Protein AF-0000000084759170 (afdb_homodimer)

pLDDT: mean 94.59, std 7.26, range [61.12, 98.56]

Radius of gyration: 16.95 Å; Cα contacts (8 Å, |Δi|>4): 351; chains: 2; bounding box: 27×51×35 Å

Secondary structure (DSSP, 8-state):
-EEEEEEETTEEEEEEEEE-SSTTT-EEEEETTT-HHHHHHHHHS-TT--EEEEETTEEEEEEEEEEETTTTEEEEEE-/-EEEEEEETTEEEEEEEEE-SSTTT-EEEEETTT-HHHHHHHHHS-TT--EEEEETTEEEEEEEEEEETTTTEEEEEE-

Foldseek 3Di:
DDFWWKDFPPDTAGRKDWDDDDPQPIKIKGACVVPVVVVVVLVPDDQPDWTWMAINRRIWTWGFDDQDPVRNITIITTD/DDFWWKDFPPDTAGRKDWDDDDPQPIKIKGACVVPVPVVVVLVPDDQPDWTWMAINRRIWTWGFDDQDPVRNITIITTD

InterPro domains:
  IPR009950 Protein of unknown function DUF1480 [PF07351] (1-78)

Structure (mmCIF, N/CA/C/O backbone):
data_AF-0000000084759170-model_v1
#
loop_
_entity.id
_entity.type
_entity.pdbx_description
1 polymer 'DUF1480 family protein'
#
loop_
_atom_site.group_PDB
_atom_site.id
_atom_site.type_symbol
_atom_site.label_atom_id
_atom_site.label_alt_id
_atom_site.label_comp_id
_atom_site.label_asym_id
_atom_site.label_entity_id
_atom_site.label_seq_id
_atom_site.pdbx_PDB_ins_code
_atom_site.Cartn_x
_atom_site.Cartn_y
_atom_site.Cartn_z
_atom_site.occupancy
_atom_site.B_iso_or_equiv
_atom_site.auth_seq_id
_atom_site.auth_comp_id
_atom_site.auth_asym_id
_atom_site.auth_atom_id
_atom_site.pdbx_PDB_model_num
ATOM 1 N N . MET A 1 1 ? -10.672 -12.719 -17.359 1 61.34 1 MET A N 1
ATOM 2 C CA . MET A 1 1 ? -9.664 -12.633 -16.312 1 61.34 1 MET A CA 1
ATOM 3 C C . MET A 1 1 ? -8.617 -11.586 -16.641 1 61.34 1 MET A C 1
ATOM 5 O O . MET A 1 1 ? -8.039 -11.594 -17.734 1 61.34 1 MET A O 1
ATOM 9 N N . SER A 1 2 ? -8.609 -10.406 -15.797 1 77.38 2 SER A N 1
ATOM 10 C CA . SER A 1 2 ? -7.801 -9.289 -16.266 1 77.38 2 SER A CA 1
ATOM 11 C C . SER A 1 2 ? -6.352 -9.43 -15.805 1 77.38 2 SER A C 1
ATOM 13 O O . SER A 1 2 ? -6.074 -9.453 -14.602 1 77.38 2 SER A O 1
ATOM 15 N N . LYS A 1 3 ? -5.582 -9.797 -16.812 1 91.38 3 LYS A N 1
ATOM 16 C CA . LYS A 1 3 ? -4.145 -9.859 -16.547 1 91.38 3 LYS A CA 1
ATOM 17 C C . LYS A 1 3 ? -3.592 -8.492 -16.172 1 91.38 3 LYS A C 1
ATOM 19 O O . LYS A 1 3 ? -4.07 -7.469 -16.656 1 91.38 3 LYS A O 1
ATOM 24 N N . THR A 1 4 ? -2.713 -8.5 -15.156 1 93.69 4 THR A N 1
ATOM 25 C CA . THR A 1 4 ? -2.098 -7.258 -14.688 1 93.69 4 THR A CA 1
ATOM 26 C C . THR A 1 4 ? -0.591 -7.438 -14.516 1 93.69 4 THR A C 1
ATOM 28 O O . THR A 1 4 ? -0.115 -8.547 -14.273 1 93.69 4 THR A O 1
ATOM 31 N N . ASN A 1 5 ? 0.047 -6.297 -14.773 1 95.19 5 ASN A N 1
ATOM 32 C CA . ASN A 1 5 ? 1.475 -6.293 -14.477 1 95.19 5 ASN A CA 1
AT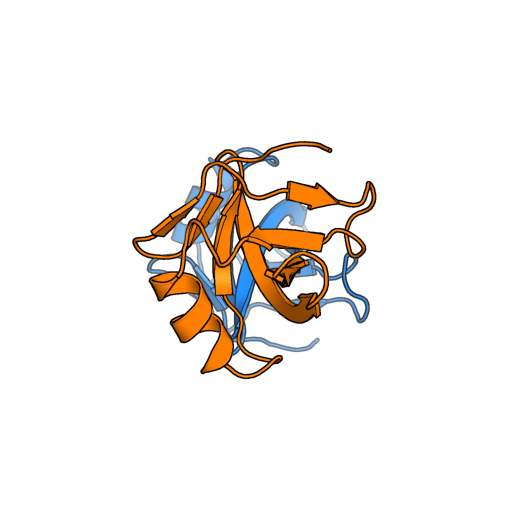OM 33 C C . ASN A 1 5 ? 1.741 -5.98 -13.008 1 95.19 5 ASN A C 1
ATOM 35 O O . ASN A 1 5 ? 1.183 -5.031 -12.453 1 95.19 5 ASN A O 1
ATOM 39 N N . VAL A 1 6 ? 2.6 -6.902 -12.414 1 98.31 6 VAL A N 1
ATOM 40 C CA . VAL A 1 6 ? 2.846 -6.777 -10.977 1 98.31 6 VAL A CA 1
ATOM 41 C C . VAL A 1 6 ? 4.348 -6.836 -10.703 1 98.31 6 VAL A C 1
ATOM 43 O O . VAL A 1 6 ? 5.055 -7.668 -11.273 1 98.31 6 VAL A O 1
ATOM 46 N N . ARG A 1 7 ? 4.785 -5.934 -9.906 1 98.56 7 ARG A N 1
ATOM 47 C CA . ARG A 1 7 ? 6.141 -6.027 -9.375 1 98.56 7 ARG A CA 1
ATOM 48 C C . ARG 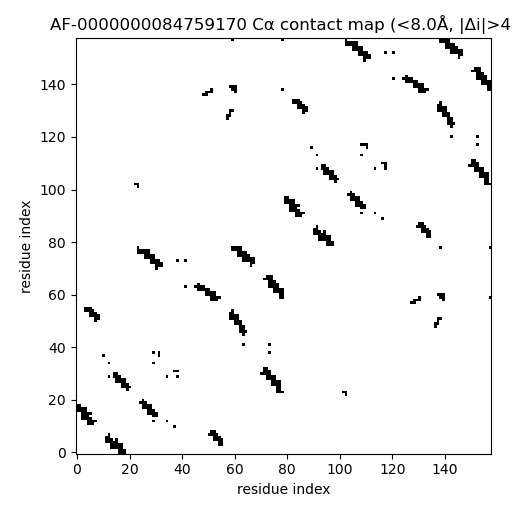A 1 7 ? 6.125 -6.203 -7.859 1 98.56 7 ARG A C 1
ATOM 50 O O . ARG A 1 7 ? 5.469 -5.438 -7.148 1 98.56 7 ARG A O 1
ATOM 57 N N . ILE A 1 8 ? 6.797 -7.195 -7.328 1 98.56 8 ILE A N 1
ATOM 58 C CA . ILE A 1 8 ? 7.023 -7.422 -5.902 1 98.56 8 ILE A CA 1
ATOM 59 C C . ILE A 1 8 ? 8.516 -7.582 -5.641 1 98.56 8 ILE A C 1
ATOM 61 O O . ILE A 1 8 ? 9.117 -8.586 -6.023 1 98.56 8 ILE A O 1
ATOM 65 N N . GLY A 1 9 ? 9.023 -6.531 -4.859 1 97.19 9 GLY A N 1
ATOM 66 C CA . GLY A 1 9 ? 10.477 -6.551 -4.746 1 97.19 9 GLY A CA 1
ATOM 67 C C . GLY A 1 9 ? 11.18 -6.625 -6.086 1 97.19 9 GLY A C 1
ATOM 68 O O . GLY A 1 9 ? 10.938 -5.797 -6.965 1 97.19 9 GLY A O 1
ATOM 69 N N . ALA A 1 10 ? 11.984 -7.664 -6.277 1 97.44 10 ALA A N 1
ATOM 70 C CA . ALA A 1 10 ? 12.742 -7.836 -7.516 1 97.44 10 ALA A CA 1
ATOM 71 C C . ALA A 1 10 ? 11.961 -8.664 -8.531 1 97.44 10 ALA A C 1
ATOM 73 O O . ALA A 1 10 ? 12.398 -8.844 -9.664 1 97.44 10 ALA A O 1
ATOM 74 N N . PHE A 1 11 ? 10.781 -9.102 -8.133 1 98.06 11 PHE A N 1
ATOM 75 C CA . PHE A 1 11 ? 10.031 -10 -9 1 98.06 11 PHE A CA 1
ATOM 76 C C . PHE A 1 11 ? 9.102 -9.219 -9.922 1 98.06 11 PHE A C 1
ATOM 78 O O . PHE A 1 11 ? 8.32 -8.391 -9.461 1 98.06 11 PHE A O 1
ATOM 85 N N . GLU A 1 12 ? 9.219 -9.5 -11.227 1 97.69 12 GLU A N 1
ATOM 86 C CA . GLU A 1 12 ? 8.289 -8.992 -12.234 1 97.69 12 GLU A CA 1
ATOM 87 C C . GLU A 1 12 ? 7.344 -10.094 -12.711 1 97.69 12 GLU A C 1
ATOM 89 O O . GLU A 1 12 ? 7.785 -11.102 -13.266 1 97.69 12 GLU A O 1
ATOM 94 N N . ILE A 1 13 ? 6.066 -9.852 -12.414 1 97.88 13 ILE A N 1
ATOM 95 C CA . ILE A 1 13 ? 5.055 -10.859 -12.727 1 97.88 13 ILE A CA 1
ATOM 96 C C . ILE A 1 13 ? 4.16 -10.352 -13.852 1 97.88 13 ILE A C 1
ATOM 98 O O . ILE A 1 13 ? 3.518 -9.312 -13.727 1 97.88 13 ILE A O 1
ATOM 102 N N . ASP A 1 14 ? 4.055 -11.109 -14.977 1 95.94 14 ASP A N 1
ATOM 103 C CA . ASP A 1 14 ? 3.309 -10.633 -16.141 1 95.94 14 ASP A CA 1
ATOM 104 C C . ASP A 1 14 ? 2.045 -11.461 -16.359 1 95.94 14 ASP A C 1
ATOM 106 O O . ASP A 1 14 ? 1.24 -11.156 -17.234 1 95.94 14 ASP A O 1
ATOM 110 N N . ASP A 1 15 ? 1.827 -12.508 -15.562 1 96.94 15 ASP A N 1
ATOM 111 C CA . ASP A 1 15 ? 0.671 -13.375 -15.766 1 96.94 15 ASP A CA 1
ATOM 112 C C . ASP A 1 15 ? -0.216 -13.414 -14.523 1 96.94 15 ASP A C 1
ATOM 114 O O . ASP A 1 15 ? -1.011 -14.336 -14.352 1 96.94 15 ASP A O 1
ATOM 118 N N . ALA A 1 16 ? -0.037 -12.422 -13.586 1 97.56 16 ALA A N 1
ATOM 119 C CA . ALA A 1 16 ? -0.922 -12.273 -12.43 1 97.56 16 ALA A CA 1
ATOM 120 C C . ALA A 1 16 ? -2.32 -11.844 -12.859 1 97.56 16 ALA A C 1
ATOM 122 O O . ALA A 1 16 ? -2.475 -11.109 -13.836 1 97.56 16 ALA A O 1
ATOM 123 N N . GLU A 1 17 ? -3.299 -12.32 -12.094 1 96.25 17 GLU A N 1
ATOM 124 C CA . GLU A 1 17 ? -4.688 -12.008 -12.414 1 96.25 17 GLU A CA 1
ATOM 125 C C . GLU A 1 17 ? -5.371 -11.281 -11.258 1 96.25 17 GLU A C 1
ATOM 127 O O . GLU A 1 17 ? -5.375 -11.766 -10.125 1 96.25 17 GLU A O 1
ATOM 132 N N . LEU A 1 18 ? -5.902 -10.125 -11.594 1 94.69 18 LEU A N 1
ATOM 133 C CA . LEU A 1 18 ? -6.652 -9.344 -10.625 1 94.69 18 LEU A CA 1
ATOM 134 C C . LEU A 1 18 ? -8.141 -9.672 -10.695 1 94.69 18 LEU A C 1
ATOM 136 O O . LEU A 1 18 ? -8.719 -9.703 -11.781 1 94.69 18 LEU A O 1
ATOM 140 N N . HIS A 1 19 ? -8.664 -9.93 -9.492 1 93.56 19 HIS A N 1
ATOM 141 C CA . HIS A 1 19 ? -10.078 -10.266 -9.422 1 93.56 19 HIS A 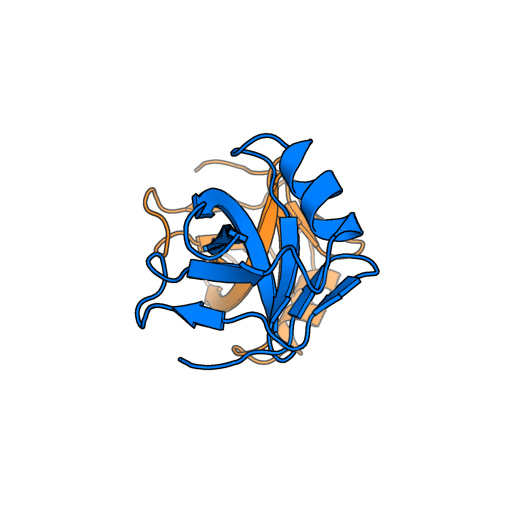CA 1
ATOM 142 C C . HIS A 1 19 ? -10.828 -9.305 -8.5 1 93.56 19 HIS A C 1
ATOM 144 O O . HIS A 1 19 ? -10.273 -8.836 -7.504 1 93.56 19 HIS A O 1
ATOM 150 N N . GLY A 1 20 ? -12.055 -9.117 -8.82 1 87.81 20 GLY A N 1
ATOM 151 C CA . GLY A 1 20 ? -12.898 -8.258 -8 1 87.81 20 GLY A CA 1
ATOM 152 C C . GLY A 1 20 ? -12.93 -6.82 -8.477 1 87.81 20 GLY A C 1
ATOM 153 O O . GLY A 1 20 ? -12 -6.359 -9.141 1 87.81 20 GLY A O 1
ATOM 154 N N . GLU A 1 21 ? -14.109 -6.141 -8.227 1 77 21 GLU A N 1
ATOM 155 C CA . GLU A 1 21 ? -14.328 -4.789 -8.727 1 77 21 GLU A CA 1
ATOM 156 C C . GLU A 1 21 ? -14.266 -3.764 -7.605 1 77 21 GLU A C 1
ATOM 158 O O . GLU A 1 21 ? -13.945 -2.594 -7.84 1 77 21 GLU A O 1
ATOM 163 N N . SER A 1 22 ? -14.578 -4.266 -6.441 1 75.75 22 SER A N 1
ATOM 164 C CA . SER A 1 22 ? -14.688 -3.293 -5.359 1 75.75 22 SER A CA 1
ATOM 165 C C . SER A 1 22 ? -13.43 -3.289 -4.492 1 75.75 22 SER A C 1
ATOM 167 O O . SER A 1 22 ? -12.797 -4.328 -4.309 1 75.75 22 SER A O 1
ATOM 169 N N . GLN A 1 23 ? -13.133 -2.041 -4.035 1 66.62 23 GLN A N 1
ATOM 170 C CA . GLN A 1 23 ? -12.016 -1.896 -3.102 1 66.62 23 GLN A CA 1
ATOM 171 C C . GLN A 1 23 ? -12.242 -2.73 -1.844 1 66.62 23 GLN A C 1
ATOM 173 O O . GLN A 1 23 ? -13.336 -2.727 -1.275 1 66.62 23 GLN A O 1
ATOM 178 N N . GLY A 1 24 ? -11.281 -3.414 -1.403 1 74.06 24 GLY A N 1
ATOM 179 C CA . GLY A 1 24 ? -11.383 -4.254 -0.221 1 74.06 24 GLY A CA 1
ATOM 180 C C . GLY A 1 24 ? -11.672 -5.711 -0.547 1 74.06 24 GLY A C 1
ATOM 181 O O . GLY A 1 24 ? -11.453 -6.594 0.285 1 74.06 24 GLY A O 1
ATOM 182 N N . GLU A 1 25 ? -12.297 -5.789 -1.742 1 80.62 25 GLU A N 1
ATOM 183 C CA . GLU A 1 25 ? -12.68 -7.156 -2.09 1 80.62 25 GLU A CA 1
ATOM 184 C C . GLU A 1 25 ? -11.773 -7.719 -3.184 1 80.62 25 GLU A C 1
ATOM 186 O O . GLU A 1 25 ? -11.859 -8.898 -3.52 1 80.62 25 GLU A O 1
ATOM 191 N N . ARG A 1 26 ? -10.883 -6.922 -3.613 1 90.06 26 ARG A N 1
ATOM 192 C CA . ARG A 1 26 ? -10.07 -7.348 -4.75 1 90.06 26 ARG A CA 1
ATOM 193 C C . ARG A 1 26 ? -9 -8.336 -4.316 1 90.06 26 ARG A C 1
ATOM 195 O O . ARG A 1 26 ? -8.438 -8.219 -3.227 1 90.06 26 ARG A O 1
ATOM 202 N N . THR A 1 27 ? -8.711 -9.344 -5.215 1 96.06 27 THR A N 1
ATOM 203 C CA . THR A 1 27 ? -7.656 -10.32 -4.98 1 96.06 27 THR A CA 1
ATOM 204 C C . THR A 1 27 ? -6.742 -10.43 -6.195 1 96.06 27 THR A C 1
ATOM 206 O O . THR A 1 27 ? -7.164 -10.172 -7.324 1 96.06 27 THR A O 1
ATOM 209 N N . LEU A 1 28 ? -5.543 -10.75 -5.902 1 97.12 28 LEU A N 1
ATOM 210 C CA . LEU A 1 28 ? -4.527 -10.992 -6.922 1 97.12 28 LEU A CA 1
ATOM 211 C C . LEU A 1 28 ? -4.094 -12.453 -6.922 1 97.12 28 LEU A C 1
ATOM 213 O O . LEU A 1 28 ? -3.656 -12.977 -5.895 1 97.12 28 LEU A O 1
ATOM 217 N N . SER A 1 29 ? -4.246 -13.07 -8.039 1 98.06 29 SER A N 1
ATOM 218 C CA . SER A 1 29 ? -3.762 -14.445 -8.188 1 98.06 29 SER A CA 1
ATOM 219 C C . SER A 1 29 ? -2.385 -14.469 -8.844 1 98.06 29 SER A C 1
ATOM 221 O O . SER A 1 29 ? -2.191 -13.898 -9.922 1 98.06 29 SER A O 1
ATOM 223 N N . ILE A 1 30 ? -1.398 -15.094 -8.203 1 98.44 30 ILE A N 1
ATOM 224 C CA . ILE A 1 30 ? -0.027 -15.195 -8.695 1 98.44 30 ILE A CA 1
ATOM 225 C C . ILE A 1 30 ? 0.318 -16.656 -8.961 1 98.44 30 ILE A C 1
ATOM 227 O O . ILE A 1 30 ? 0.525 -17.438 -8.023 1 98.44 30 ILE A O 1
ATOM 231 N N . PRO A 1 31 ? 0.383 -17.031 -10.227 1 98.38 31 PRO A N 1
ATOM 232 C CA . PRO A 1 31 ? 0.685 -18.422 -10.539 1 98.38 31 PRO A CA 1
ATOM 233 C C . PRO A 1 31 ? 2.09 -18.844 -10.109 1 98.38 31 PRO A C 1
ATOM 235 O O . PRO A 1 31 ? 3.059 -18.141 -10.391 1 98.38 31 PRO A O 1
ATOM 238 N N . CYS A 1 32 ? 2.209 -20.031 -9.469 1 98.31 32 CYS A N 1
ATOM 239 C CA . CYS A 1 32 ? 3.473 -20.5 -8.914 1 98.31 32 CYS A CA 1
ATOM 240 C C . CYS A 1 32 ? 4.348 -21.125 -10 1 98.31 32 CYS A C 1
ATOM 242 O O . CYS A 1 32 ? 5.574 -21.062 -9.914 1 98.31 32 CYS A O 1
ATOM 244 N N . LYS A 1 33 ? 3.805 -21.656 -10.938 1 97.81 33 LYS A N 1
ATOM 245 C CA . LYS A 1 33 ? 4.551 -22.328 -12 1 97.81 33 LYS A CA 1
ATOM 246 C C . LYS A 1 33 ? 5.5 -21.344 -12.695 1 97.81 33 LYS A C 1
ATOM 248 O O . LYS A 1 33 ? 6.648 -21.688 -12.984 1 97.81 33 LYS A O 1
ATOM 253 N N . SER A 1 34 ? 5.07 -20.125 -13.016 1 97.12 34 SER A N 1
ATOM 254 C CA . SER A 1 34 ? 5.863 -19.125 -13.719 1 97.12 34 SER A CA 1
ATOM 255 C C . SER A 1 34 ? 6.707 -18.312 -12.75 1 97.12 34 SER A C 1
ATOM 257 O O . SER A 1 34 ? 7.676 -17.656 -13.156 1 97.12 34 SER A O 1
ATOM 259 N N . ASP A 1 35 ? 6.398 -18.328 -11.469 1 97.69 35 ASP A N 1
ATOM 260 C CA . ASP A 1 35 ? 7.094 -17.516 -10.477 1 97.69 35 ASP A CA 1
ATOM 261 C C . ASP A 1 35 ? 7.453 -18.359 -9.25 1 97.69 35 ASP A C 1
ATOM 263 O O . ASP A 1 35 ? 7.066 -18.016 -8.125 1 97.69 35 ASP A O 1
ATOM 267 N N . PRO A 1 36 ? 8.188 -19.406 -9.438 1 97.62 36 PRO A N 1
ATOM 268 C CA . PRO A 1 36 ? 8.43 -20.344 -8.344 1 97.62 36 PRO A CA 1
ATOM 269 C C . PRO A 1 36 ? 9.195 -19.719 -7.184 1 97.62 36 PRO A C 1
ATOM 271 O O . PRO A 1 36 ? 8.922 -20.031 -6.023 1 97.62 36 PRO A O 1
ATOM 274 N N . ASP A 1 37 ? 10.18 -18.828 -7.383 1 97.75 37 ASP A N 1
ATOM 275 C CA . ASP A 1 37 ? 10.953 -18.203 -6.324 1 97.75 37 ASP A CA 1
ATOM 276 C C . ASP A 1 37 ? 10.07 -17.281 -5.473 1 97.75 37 ASP A C 1
ATOM 278 O O . ASP A 1 37 ? 10.18 -17.281 -4.246 1 97.75 37 ASP A O 1
ATOM 282 N N . LEU A 1 38 ? 9.289 -16.484 -6.125 1 98.31 38 LEU A N 1
ATOM 283 C CA . LEU A 1 38 ? 8.352 -15.656 -5.383 1 98.31 38 LEU A CA 1
ATOM 284 C C . LEU A 1 38 ? 7.391 -16.516 -4.566 1 98.31 38 LEU A C 1
ATOM 286 O O . LEU A 1 38 ? 7.098 -16.203 -3.41 1 98.31 38 LEU A O 1
ATOM 290 N N . CYS A 1 39 ? 6.875 -17.531 -5.18 1 98.19 39 CYS A N 1
ATOM 291 C CA . CYS A 1 39 ? 5.957 -18.438 -4.5 1 98.19 39 CYS A CA 1
ATOM 292 C C . CYS A 1 39 ? 6.574 -18.969 -3.211 1 98.19 39 CYS A C 1
ATOM 294 O O . CYS A 1 39 ? 5.918 -19 -2.17 1 98.19 39 CYS A O 1
ATOM 296 N N . MET A 1 40 ? 7.809 -19.344 -3.266 1 97.88 40 MET A N 1
ATOM 297 C CA . MET A 1 40 ? 8.508 -19.828 -2.078 1 97.88 40 MET A CA 1
ATOM 298 C C . MET A 1 40 ? 8.57 -18.75 -1.008 1 97.88 40 MET A C 1
ATOM 300 O O . MET A 1 40 ? 8.367 -19.031 0.176 1 97.88 40 MET A O 1
ATOM 304 N N . GLN A 1 41 ? 8.898 -17.562 -1.413 1 97.62 41 GLN A N 1
ATOM 305 C CA . GLN A 1 41 ? 8.977 -16.453 -0.472 1 97.62 41 GLN A CA 1
ATOM 306 C C . GLN A 1 41 ? 7.621 -16.188 0.179 1 97.62 41 GLN A C 1
ATOM 308 O O . GLN A 1 41 ? 7.531 -16.031 1.397 1 97.62 41 GLN A O 1
ATOM 313 N N . LEU A 1 42 ? 6.59 -16.172 -0.615 1 97.88 42 LEU A N 1
ATOM 314 C CA . LEU A 1 42 ? 5.242 -15.961 -0.1 1 97.88 42 LEU A CA 1
ATOM 315 C C . LEU A 1 42 ? 4.859 -17.047 0.894 1 97.88 42 LEU A C 1
ATOM 317 O O . LEU A 1 42 ? 4.18 -16.781 1.887 1 97.88 42 LEU A O 1
ATOM 321 N N . ASP A 1 43 ? 5.254 -18.234 0.653 1 97.19 43 ASP A N 1
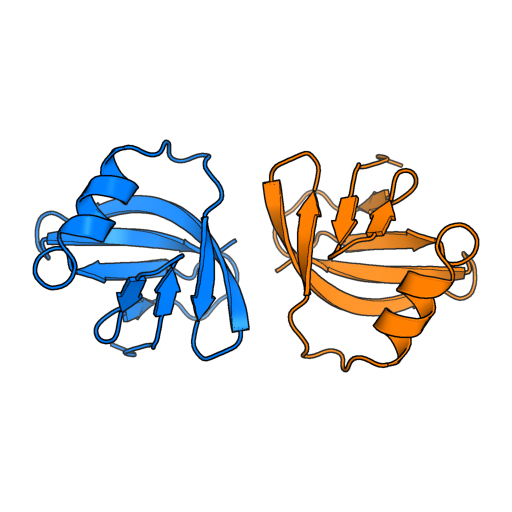ATOM 322 C CA . ASP A 1 43 ? 4.965 -19.375 1.531 1 97.19 43 ASP A CA 1
ATOM 323 C C . ASP A 1 43 ? 5.605 -19.172 2.904 1 97.19 43 ASP A C 1
ATOM 325 O O . ASP A 1 43 ? 5.066 -19.625 3.918 1 97.19 43 ASP A O 1
ATOM 329 N N . ALA A 1 44 ? 6.727 -18.469 2.967 1 97.5 44 ALA A N 1
ATOM 330 C CA . ALA A 1 44 ? 7.488 -18.297 4.203 1 97.5 44 ALA A CA 1
ATOM 331 C C . ALA A 1 44 ? 6.906 -17.172 5.047 1 97.5 44 ALA A C 1
ATOM 333 O O . ALA A 1 44 ? 7.172 -17.078 6.25 1 97.5 44 ALA A O 1
ATOM 334 N N . TRP A 1 45 ? 6.211 -16.266 4.48 1 96.38 45 TRP A N 1
ATOM 335 C CA . TRP A 1 45 ? 5.66 -15.125 5.195 1 96.38 45 TRP A CA 1
ATOM 336 C C . TRP A 1 45 ? 4.34 -15.484 5.867 1 96.38 45 TRP A C 1
ATOM 338 O O . TRP A 1 45 ? 3.598 -16.344 5.375 1 96.38 45 TRP A O 1
ATOM 348 N N . ASP A 1 46 ? 4.027 -14.805 6.996 1 96.25 46 ASP A N 1
ATOM 349 C CA . ASP A 1 46 ? 2.736 -15 7.645 1 96.25 46 ASP A CA 1
ATOM 350 C C . ASP A 1 46 ? 1.657 -14.133 6.996 1 96.25 46 ASP A C 1
ATOM 352 O O . ASP A 1 46 ? 1.967 -13.211 6.242 1 96.25 46 ASP A O 1
ATOM 356 N N . ALA A 1 47 ? 0.376 -14.414 7.277 1 96.06 47 ALA A N 1
ATOM 357 C CA . ALA A 1 47 ? -0.766 -13.758 6.652 1 96.06 47 ALA A CA 1
ATOM 358 C C . ALA A 1 47 ? -0.856 -12.297 7.086 1 96.06 47 ALA A C 1
ATOM 360 O O . ALA A 1 47 ? -1.556 -11.5 6.453 1 96.06 47 ALA A O 1
ATOM 361 N N . GLU A 1 48 ? -0.209 -11.922 8.117 1 95.88 48 GLU A N 1
ATOM 362 C CA . GLU A 1 48 ? -0.28 -10.555 8.633 1 95.88 48 GLU A CA 1
ATOM 363 C C . GLU A 1 48 ? 0.83 -9.688 8.055 1 95.88 48 GLU A C 1
ATOM 365 O O . GLU A 1 48 ? 0.828 -8.469 8.234 1 95.88 48 GLU A O 1
ATOM 370 N N . THR A 1 49 ? 1.726 -10.32 7.324 1 97.06 49 THR A N 1
ATOM 371 C CA . THR A 1 49 ? 2.834 -9.578 6.727 1 97.06 49 THR A CA 1
ATOM 372 C C . THR A 1 49 ? 2.344 -8.695 5.586 1 97.06 49 THR A C 1
ATOM 374 O O . THR A 1 49 ? 1.714 -9.18 4.645 1 97.06 49 THR A O 1
ATOM 377 N N . SER A 1 50 ? 2.609 -7.383 5.68 1 97.38 50 SER A N 1
ATOM 378 C CA . SER A 1 50 ? 2.316 -6.465 4.586 1 97.38 50 SER A CA 1
ATOM 379 C C . SER A 1 50 ? 3.363 -6.562 3.482 1 97.38 50 SER A C 1
ATOM 381 O O . SER A 1 50 ? 4.555 -6.383 3.732 1 97.38 50 SER A O 1
ATOM 383 N N . VAL A 1 51 ? 2.926 -6.801 2.301 1 97.69 51 VAL A N 1
ATOM 384 C CA . VAL A 1 51 ? 3.814 -6.98 1.156 1 97.69 51 VAL A CA 1
ATOM 385 C C . VAL A 1 51 ? 3.645 -5.82 0.182 1 97.69 51 VAL A C 1
ATOM 387 O O . VAL A 1 51 ? 2.648 -5.746 -0.542 1 97.69 51 VAL A O 1
ATOM 390 N N . PRO A 1 52 ? 4.594 -4.918 0.06 1 98.06 52 PRO A N 1
ATOM 391 C CA . PRO A 1 52 ? 4.484 -3.824 -0.909 1 98.06 52 PRO A CA 1
ATOM 392 C C . PRO A 1 52 ? 4.613 -4.301 -2.354 1 98.06 52 PRO A C 1
ATOM 394 O O . PRO A 1 52 ? 5.441 -5.172 -2.648 1 98.06 52 PRO A O 1
ATOM 397 N N . ALA A 1 53 ? 3.756 -3.758 -3.172 1 98.31 53 ALA A N 1
ATOM 398 C CA . ALA A 1 53 ? 3.752 -4.129 -4.582 1 98.31 53 ALA A CA 1
ATOM 399 C C . ALA A 1 53 ? 3.377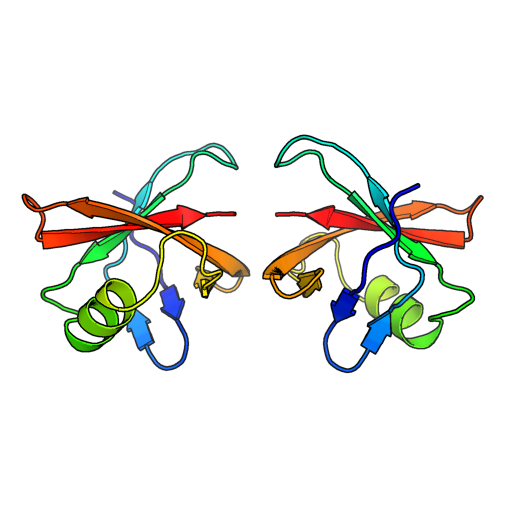 -2.939 -5.461 1 98.31 53 ALA A C 1
ATOM 401 O O . ALA A 1 53 ? 2.848 -1.94 -4.973 1 98.31 53 ALA A O 1
ATOM 402 N N . ILE A 1 54 ? 3.785 -3.027 -6.711 1 98.06 54 ILE A N 1
ATOM 403 C CA . ILE A 1 54 ? 3.318 -2.107 -7.742 1 98.06 54 ILE A CA 1
ATOM 404 C C . ILE A 1 54 ? 2.441 -2.855 -8.742 1 98.06 54 ILE A C 1
ATOM 406 O O . ILE A 1 54 ? 2.877 -3.838 -9.352 1 98.06 54 ILE A O 1
ATOM 410 N N . LEU A 1 55 ? 1.148 -2.469 -8.859 1 96.38 55 LEU A N 1
ATOM 411 C CA . LEU A 1 55 ? 0.196 -3.018 -9.82 1 96.38 55 LEU A CA 1
ATOM 412 C C . LEU A 1 55 ? -0.143 -1.992 -10.898 1 96.38 55 LEU A C 1
ATOM 414 O O . LEU A 1 55 ? -0.755 -0.961 -10.609 1 96.38 55 LEU A O 1
ATOM 418 N N . ASN A 1 56 ? 0.256 -2.297 -12.188 1 94.12 56 ASN A N 1
ATOM 419 C CA . ASN A 1 56 ? 0.009 -1.379 -13.289 1 94.12 56 ASN A CA 1
ATOM 420 C C . ASN A 1 56 ? 0.476 0.036 -12.961 1 94.12 56 ASN A C 1
ATOM 422 O O . ASN A 1 56 ? -0.25 1.004 -13.195 1 94.12 56 ASN A O 1
ATOM 426 N N . GLY A 1 57 ? 1.521 0.179 -12.242 1 94.62 57 GLY A N 1
ATOM 427 C CA . GLY A 1 57 ? 2.152 1.465 -11.992 1 94.62 57 GLY A CA 1
ATOM 428 C C . GLY A 1 57 ? 1.706 2.105 -10.688 1 94.62 57 GLY A C 1
ATOM 429 O O . GLY A 1 57 ? 2.223 3.152 -10.297 1 94.62 57 GLY A O 1
ATOM 430 N N . GLU A 1 58 ? 0.781 1.511 -10.008 1 95 58 GLU A N 1
ATOM 431 C CA . GLU A 1 58 ? 0.268 2.057 -8.758 1 95 58 GLU A CA 1
ATOM 432 C C . GLU A 1 58 ? 0.778 1.261 -7.559 1 95 58 GLU A C 1
ATOM 434 O O . GLU A 1 58 ? 0.796 0.028 -7.59 1 95 58 GLU A O 1
ATOM 439 N N . HIS A 1 59 ? 1.175 2.008 -6.52 1 97.38 59 HIS A N 1
ATOM 440 C CA . HIS A 1 59 ? 1.603 1.319 -5.309 1 97.38 59 HIS A CA 1
ATOM 441 C C . HIS A 1 59 ? 0.428 0.623 -4.625 1 97.38 59 HIS A C 1
ATOM 443 O O . HIS A 1 59 ? -0.681 1.159 -4.59 1 97.38 59 HIS A O 1
ATOM 449 N N . SER A 1 60 ? 0.709 -0.551 -4.059 1 96.31 60 SER A N 1
ATOM 450 C CA . SER A 1 60 ? -0.275 -1.363 -3.352 1 96.31 60 SER A CA 1
ATOM 451 C C . SER A 1 60 ? 0.371 -2.141 -2.209 1 96.31 60 SER A C 1
ATOM 453 O O . SER A 1 60 ? 1.597 -2.256 -2.145 1 96.31 60 SER A O 1
ATOM 455 N N . VAL A 1 61 ? -0.482 -2.541 -1.302 1 96.56 61 VAL A N 1
ATOM 456 C CA . VAL A 1 61 ? -0.05 -3.469 -0.262 1 96.56 61 VAL A CA 1
ATOM 457 C C . VAL A 1 61 ? -0.875 -4.75 -0.341 1 96.56 61 VAL A C 1
ATOM 459 O O . VAL A 1 61 ? -2.105 -4.703 -0.413 1 96.56 61 VAL A O 1
ATOM 462 N N . LEU A 1 62 ? -0.148 -5.84 -0.342 1 97.12 62 LEU A N 1
ATOM 463 C CA . LEU A 1 62 ? -0.778 -7.152 -0.458 1 97.12 62 LEU A CA 1
ATOM 464 C C . LEU A 1 62 ? -0.62 -7.945 0.834 1 97.12 62 LEU A C 1
ATOM 466 O O . LEU A 1 62 ? 0.346 -7.75 1.574 1 97.12 62 LEU A O 1
ATOM 470 N N . TYR A 1 63 ? -1.589 -8.836 1.057 1 96.94 63 TYR A N 1
ATOM 471 C CA . TYR A 1 63 ? -1.54 -9.852 2.096 1 96.94 63 TYR A CA 1
ATOM 472 C C . TYR A 1 63 ? -1.877 -11.227 1.528 1 96.94 63 TYR A C 1
ATOM 474 O O . TYR A 1 63 ? -2.76 -11.352 0.677 1 96.94 63 TYR A O 1
ATOM 482 N N . ARG A 1 64 ? -1.159 -12.094 2.086 1 97.38 64 ARG A N 1
ATOM 483 C CA . ARG A 1 64 ? -1.512 -13.461 1.698 1 97.38 64 ARG A CA 1
ATOM 484 C C . ARG A 1 64 ? -2.924 -13.812 2.158 1 97.38 64 ARG A C 1
ATOM 486 O O . ARG A 1 64 ? -3.297 -13.531 3.299 1 97.38 64 ARG A O 1
ATOM 493 N N . LYS A 1 65 ? -3.643 -14.375 1.274 1 97.12 65 LYS A N 1
ATOM 494 C CA . LYS A 1 65 ? -4.977 -14.844 1.637 1 97.12 65 LYS A CA 1
ATOM 495 C C . LYS A 1 65 ? -5.02 -16.375 1.718 1 97.12 65 LYS A C 1
ATOM 497 O O . LYS A 1 65 ? -5.211 -16.938 2.797 1 97.12 65 LYS A O 1
ATOM 502 N N . HIS A 1 66 ? -4.836 -17.078 0.544 1 98.06 66 HIS A N 1
ATOM 503 C CA . HIS A 1 66 ? -4.777 -18.531 0.535 1 98.06 66 HIS A CA 1
ATOM 504 C C . HIS A 1 66 ? -4.027 -19.047 -0.69 1 98.06 66 HIS A C 1
ATOM 506 O O . HIS A 1 66 ? -3.766 -18.297 -1.626 1 98.06 66 HIS A O 1
ATOM 512 N N . TYR A 1 67 ? -3.668 -20.359 -0.579 1 98.31 67 TYR A N 1
ATOM 513 C CA . TYR A 1 67 ? -3.09 -21.031 -1.734 1 98.31 67 TYR A CA 1
ATOM 514 C C . TYR A 1 67 ? -4.152 -21.828 -2.494 1 98.31 67 TYR A C 1
ATOM 516 O O . TYR A 1 67 ? -4.863 -22.641 -1.911 1 98.31 67 TYR A O 1
ATOM 524 N N . ASP A 1 68 ? -4.34 -21.453 -3.781 1 98.38 68 ASP A N 1
ATOM 525 C CA . ASP A 1 68 ? -5.277 -22.172 -4.637 1 98.38 68 ASP A CA 1
ATOM 526 C C . ASP A 1 68 ? -4.609 -23.391 -5.273 1 98.38 68 ASP A C 1
ATOM 528 O O . ASP A 1 68 ? -3.902 -23.266 -6.273 1 98.38 68 ASP A O 1
ATOM 532 N N . ARG A 1 69 ? -4.914 -24.531 -4.766 1 98 69 ARG A N 1
ATOM 533 C CA . ARG A 1 69 ? -4.262 -25.766 -5.199 1 98 69 ARG A CA 1
ATOM 534 C C . ARG A 1 69 ? -4.641 -26.109 -6.637 1 98 69 ARG A C 1
ATOM 536 O O . ARG A 1 69 ? -3.812 -26.609 -7.398 1 98 69 ARG A O 1
ATOM 543 N N . GLN A 1 70 ? -5.828 -25.844 -6.988 1 97.81 70 GLN A N 1
ATOM 544 C CA . GLN A 1 70 ? -6.324 -26.188 -8.32 1 97.81 70 GLN A CA 1
ATOM 545 C C . GLN A 1 70 ? -5.543 -25.453 -9.406 1 97.81 70 GLN A C 1
ATOM 547 O O . GLN A 1 70 ? -5.129 -26.062 -10.398 1 97.81 70 GLN A O 1
ATOM 552 N N . SER A 1 71 ? -5.262 -24.172 -9.18 1 97.56 71 SER A N 1
ATOM 553 C CA . SER A 1 71 ? -4.551 -23.375 -10.18 1 97.56 71 SER A CA 1
ATOM 554 C C . SER A 1 71 ? -3.074 -23.25 -9.828 1 97.56 71 SER A C 1
ATOM 556 O O . SER A 1 71 ? -2.309 -22.625 -10.57 1 97.56 71 SER A O 1
ATOM 558 N N . ASP A 1 72 ? -2.703 -23.891 -8.758 1 98.25 72 ASP A N 1
ATOM 559 C CA . ASP A 1 72 ? -1.331 -23.766 -8.281 1 98.25 72 ASP A CA 1
ATOM 560 C C . ASP A 1 72 ? -0.899 -22.297 -8.234 1 98.25 72 ASP A C 1
ATOM 562 O O . ASP A 1 72 ? 0.092 -21.922 -8.859 1 98.25 72 ASP A O 1
ATOM 566 N N . ALA A 1 73 ? -1.642 -21.516 -7.402 1 98.56 73 ALA A N 1
ATOM 567 C CA . ALA A 1 73 ? -1.416 -20.078 -7.359 1 98.56 73 ALA A CA 1
ATOM 568 C C . ALA A 1 73 ? -1.64 -19.531 -5.953 1 98.56 73 ALA A C 1
ATOM 570 O O . ALA A 1 73 ? -2.523 -20 -5.23 1 98.56 73 ALA A O 1
ATOM 571 N N . TRP A 1 74 ? -0.771 -18.578 -5.535 1 98.44 74 TRP A N 1
ATOM 572 C CA . TRP A 1 74 ? -1.093 -17.797 -4.344 1 98.44 74 TRP A CA 1
ATOM 573 C C . TRP A 1 74 ? -2.148 -16.734 -4.652 1 98.44 74 TRP A C 1
ATOM 575 O O . TRP A 1 74 ? -2.059 -16.047 -5.66 1 98.44 74 TRP A O 1
ATOM 585 N N . VAL A 1 75 ? -3.174 -16.688 -3.768 1 98.12 75 VAL A N 1
ATOM 586 C CA . VAL A 1 75 ? -4.176 -15.625 -3.811 1 98.12 75 VAL A CA 1
ATOM 587 C C . VAL A 1 75 ? -3.889 -14.602 -2.717 1 98.12 75 VAL A C 1
ATOM 589 O O . VAL A 1 75 ? -3.844 -14.938 -1.533 1 98.12 75 VAL A O 1
ATOM 592 N N . MET A 1 76 ? -3.705 -13.391 -3.172 1 97.88 76 MET A N 1
ATOM 593 C CA . MET A 1 76 ? -3.402 -12.281 -2.275 1 97.88 76 MET A CA 1
ATOM 594 C C . MET A 1 76 ? -4.586 -11.328 -2.17 1 97.88 76 MET A C 1
ATOM 596 O O . MET A 1 76 ? -5.254 -11.039 -3.168 1 97.88 76 MET A O 1
ATOM 600 N N . ARG A 1 77 ? -4.801 -10.781 -0.979 1 95.94 77 ARG A N 1
ATOM 601 C CA . ARG A 1 77 ? -5.766 -9.688 -0.854 1 95.94 77 ARG A CA 1
ATOM 602 C C . ARG A 1 77 ? -5.066 -8.336 -0.892 1 95.94 77 ARG A C 1
ATOM 604 O O . A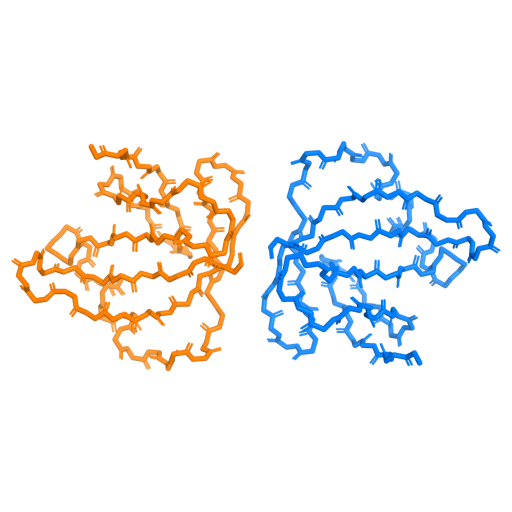RG A 1 77 ? -3.898 -8.227 -0.511 1 95.94 77 ARG A O 1
ATOM 611 N N . LEU A 1 78 ? -5.758 -7.41 -1.423 1 92.94 78 LEU A N 1
ATOM 612 C CA . LEU A 1 78 ? -5.254 -6.043 -1.436 1 92.94 78 LEU A CA 1
ATOM 613 C C . LEU A 1 78 ? -5.715 -5.281 -0.197 1 92.94 78 LEU A C 1
ATOM 615 O O . LEU A 1 78 ? -6.844 -5.465 0.267 1 92.94 78 LEU A O 1
ATOM 619 N N . ALA A 1 79 ? -4.82 -4.422 0.244 1 86.94 79 ALA A N 1
ATOM 620 C CA . ALA A 1 79 ? -5.203 -3.588 1.381 1 86.94 79 ALA A CA 1
ATOM 621 C C . ALA A 1 79 ? -6.285 -2.59 0.99 1 86.94 79 ALA A C 1
ATOM 623 O O . ALA A 1 79 ? -6.398 -2.213 -0.179 1 86.94 79 ALA A O 1
ATOM 624 N N . MET B 1 1 ? -8.086 10.844 19.984 1 61.12 1 MET B N 1
ATOM 625 C CA . MET B 1 1 ? -7.441 10.93 18.672 1 61.12 1 MET B CA 1
ATOM 626 C C . MET B 1 1 ? -6.172 10.086 18.641 1 61.12 1 MET B C 1
ATOM 628 O O . MET B 1 1 ? -5.324 10.188 19.516 1 61.12 1 MET B O 1
ATOM 632 N N . SER B 1 2 ? -6.207 8.922 17.781 1 76.75 2 SER B N 1
ATOM 633 C CA . SER B 1 2 ? -5.117 7.965 17.969 1 76.75 2 SER B CA 1
ATOM 634 C C . SER B 1 2 ? -3.891 8.367 17.156 1 76.75 2 SER B C 1
ATOM 636 O O . SER B 1 2 ? -3.941 8.414 15.922 1 76.75 2 SER B O 1
ATOM 638 N N . LYS B 1 3 ? -2.973 8.891 17.938 1 91.06 3 LYS B N 1
ATOM 639 C CA . LYS B 1 3 ? -1.689 9.219 17.328 1 91.06 3 LYS B CA 1
ATOM 640 C C . LYS B 1 3 ? -1.001 7.965 16.781 1 91.06 3 LYS B C 1
ATOM 642 O O . LYS B 1 3 ? -1.138 6.879 17.359 1 91.06 3 LYS B O 1
ATOM 647 N N . THR B 1 4 ? -0.435 8.117 15.57 1 93.44 4 THR B N 1
ATOM 648 C CA . THR B 1 4 ? 0.261 7.012 14.922 1 9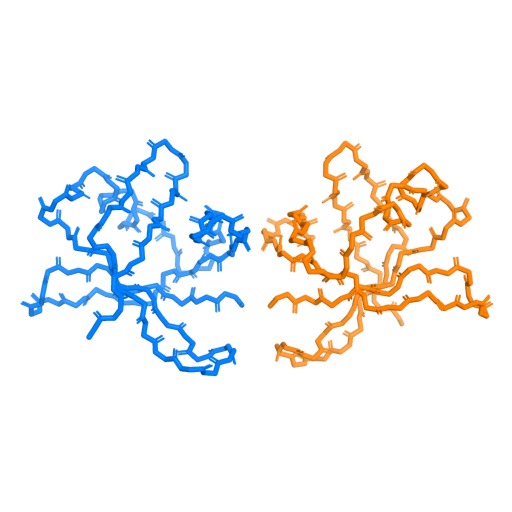3.44 4 THR B CA 1
ATOM 649 C C . THR B 1 4 ? 1.618 7.465 14.391 1 93.44 4 THR B C 1
ATOM 651 O O . THR B 1 4 ? 1.796 8.633 14.047 1 93.44 4 THR B O 1
ATOM 654 N N . ASN B 1 5 ? 2.506 6.465 14.469 1 95.31 5 ASN B N 1
ATOM 655 C CA . ASN B 1 5 ? 3.791 6.727 13.836 1 95.31 5 ASN B CA 1
ATOM 656 C C . ASN B 1 5 ? 3.744 6.438 12.336 1 95.31 5 ASN B C 1
ATOM 658 O O . ASN B 1 5 ? 3.268 5.383 11.914 1 95.31 5 ASN B O 1
ATOM 662 N N . VAL B 1 6 ? 4.234 7.508 11.57 1 98.31 6 VAL B N 1
ATOM 663 C CA . VAL B 1 6 ? 4.133 7.398 10.117 1 98.31 6 VAL B CA 1
ATOM 664 C C . VAL B 1 6 ? 5.477 7.738 9.477 1 98.31 6 VAL B C 1
ATOM 666 O O . VAL B 1 6 ? 6.141 8.695 9.875 1 98.31 6 VAL B O 1
ATOM 669 N N . ARG B 1 7 ? 5.855 6.922 8.562 1 98.56 7 ARG B N 1
ATOM 670 C CA . ARG B 1 7 ? 6.992 7.258 7.715 1 98.56 7 ARG B CA 1
ATOM 671 C C . ARG B 1 7 ? 6.57 7.387 6.254 1 98.56 7 ARG B C 1
ATOM 673 O O . ARG B 1 7 ? 5.914 6.492 5.711 1 98.56 7 ARG B O 1
ATOM 680 N N . ILE B 1 8 ? 6.891 8.469 5.602 1 98.56 8 ILE B N 1
ATOM 681 C CA . ILE B 1 8 ? 6.711 8.695 4.172 1 98.56 8 ILE B CA 1
ATOM 682 C C . ILE B 1 8 ? 8.039 9.141 3.553 1 98.56 8 ILE B C 1
ATOM 684 O O . ILE B 1 8 ? 8.508 10.25 3.803 1 98.56 8 ILE B O 1
ATOM 688 N N . GLY B 1 9 ? 8.531 8.203 2.633 1 97.25 9 GLY B N 1
ATOM 689 C CA . GLY B 1 9 ? 9.875 8.5 2.164 1 97.25 9 GLY B CA 1
ATOM 690 C C . GLY B 1 9 ? 10.859 8.734 3.293 1 97.25 9 GLY B C 1
ATOM 691 O O . GLY B 1 9 ? 11 7.895 4.188 1 97.25 9 GLY B O 1
ATOM 692 N N . ALA B 1 10 ? 11.477 9.914 3.314 1 97.38 10 ALA B N 1
ATOM 693 C CA . ALA B 1 10 ? 12.469 10.25 4.328 1 97.38 10 ALA B CA 1
ATOM 694 C C . ALA B 1 10 ? 11.82 10.938 5.527 1 97.38 10 ALA B C 1
ATOM 696 O O . ALA B 1 10 ? 12.484 11.219 6.527 1 97.38 10 ALA B O 1
ATOM 697 N N . PHE B 1 11 ? 10.516 11.125 5.453 1 98.06 11 PHE B N 1
ATOM 698 C CA . PHE B 1 11 ? 9.844 11.883 6.5 1 98.06 11 PHE B CA 1
ATOM 699 C C . PHE B 1 11 ? 9.336 10.961 7.598 1 98.06 11 PHE B C 1
ATOM 701 O O . PHE B 1 11 ? 8.641 9.984 7.32 1 98.06 11 PHE B O 1
ATOM 708 N N . GLU B 1 12 ? 9.719 11.266 8.836 1 97.69 12 GLU B N 1
ATOM 709 C CA . GLU B 1 12 ? 9.18 10.617 10.031 1 97.69 12 GLU B CA 1
ATOM 710 C C . GLU B 1 12 ? 8.195 11.531 10.758 1 97.69 12 GLU B C 1
ATOM 712 O O . GLU B 1 12 ? 8.562 12.617 11.211 1 97.69 12 GLU B O 1
ATOM 717 N N . ILE B 1 13 ? 6.953 11.055 10.781 1 97.88 13 ILE B N 1
ATOM 718 C CA . ILE B 1 13 ? 5.879 11.859 11.359 1 97.88 13 ILE B CA 1
ATOM 719 C C . ILE B 1 13 ? 5.406 11.219 12.664 1 97.88 13 ILE B C 1
ATOM 721 O O . ILE B 1 13 ? 4.961 10.07 12.672 1 97.88 13 ILE B O 1
ATOM 725 N N . ASP B 1 14 ? 5.438 11.961 13.797 1 95.88 14 ASP B N 1
ATOM 726 C CA . ASP B 1 14 ? 5.105 11.383 15.094 1 95.88 14 ASP B CA 1
ATOM 727 C C . ASP B 1 14 ? 3.803 11.953 15.641 1 95.88 14 ASP B C 1
ATOM 729 O O . ASP B 1 14 ? 3.322 11.531 16.688 1 95.88 14 ASP B O 1
ATOM 733 N N . ASP B 1 15 ? 3.197 12.93 14.938 1 96.94 15 ASP B N 1
ATOM 734 C CA . ASP B 1 15 ? 1.984 13.562 15.445 1 96.94 15 ASP B CA 1
ATOM 735 C C . ASP B 1 15 ? 0.827 13.398 14.461 1 96.94 15 ASP B C 1
ATOM 737 O O . ASP B 1 15 ? -0.15 14.148 14.516 1 96.94 15 ASP B O 1
ATOM 741 N N . ALA B 1 16 ? 0.946 12.445 13.484 1 97.56 16 ALA B N 1
ATOM 742 C CA . ALA B 1 16 ? -0.151 12.109 12.578 1 97.56 16 ALA B CA 1
ATOM 743 C C . ALA B 1 16 ? -1.289 11.422 13.336 1 97.56 16 ALA B C 1
ATOM 745 O O . ALA B 1 16 ? -1.052 10.688 14.297 1 97.56 16 ALA B O 1
ATOM 746 N N . GLU B 1 17 ? -2.484 11.68 12.844 1 96.25 17 GLU B N 1
ATOM 747 C CA . GLU B 1 17 ? -3.66 11.109 13.492 1 96.25 17 GLU B CA 1
ATOM 748 C C . GLU B 1 17 ? -4.461 10.242 12.531 1 96.25 17 GLU B C 1
ATOM 750 O O . GLU B 1 17 ? -4.836 10.695 11.445 1 96.25 17 GLU B O 1
ATOM 755 N N . LEU B 1 18 ? -4.656 9.016 12.961 1 94.62 18 LEU B N 1
ATOM 756 C CA . LEU B 1 18 ? -5.465 8.086 12.188 1 94.62 18 LEU B CA 1
ATOM 757 C C . LEU B 1 18 ? -6.922 8.125 12.633 1 94.62 18 LEU B C 1
ATOM 759 O O . LEU B 1 18 ? -7.207 8.07 13.836 1 94.62 18 LEU B O 1
ATOM 763 N N . HIS B 1 19 ? -7.754 8.25 11.617 1 93.5 19 HIS B N 1
ATOM 764 C CA . HIS B 1 19 ? -9.18 8.305 11.914 1 93.5 19 HIS B CA 1
ATOM 765 C C . HIS B 1 19 ? -9.938 7.203 11.18 1 93.5 19 HIS B C 1
ATOM 767 O O . HIS B 1 19 ? -9.578 6.832 10.062 1 93.5 19 HIS B O 1
ATOM 773 N N . GLY B 1 20 ? -10.984 6.781 11.797 1 87.81 20 GLY B N 1
ATOM 774 C CA . GLY B 1 20 ? -11.828 5.762 11.195 1 87.81 20 GLY B CA 1
ATOM 775 C C . GLY B 1 20 ? -11.461 4.355 11.633 1 87.81 20 GLY B C 1
ATOM 776 O O . GLY B 1 20 ? -10.328 4.098 12.039 1 87.81 20 GLY B O 1
ATOM 777 N N . GLU B 1 21 ? -12.523 3.455 11.672 1 76.88 21 GLU B N 1
ATOM 778 C CA . GLU B 1 21 ? -12.352 2.1 12.188 1 76.88 21 GLU B CA 1
ATOM 779 C C . GLU B 1 21 ? -12.367 1.075 11.055 1 76.88 21 GLU B C 1
ATOM 781 O O . GLU B 1 21 ? -11.781 -0.005 11.188 1 76.88 21 GLU B O 1
ATOM 786 N N . SER B 1 22 ? -13.039 1.458 10.016 1 75.75 22 SER B N 1
ATOM 787 C CA . SER B 1 22 ? -13.219 0.454 8.969 1 75.75 22 SER B CA 1
ATOM 788 C C . SER B 1 22 ? -12.242 0.669 7.82 1 75.75 22 SER B C 1
ATOM 790 O O . SER B 1 22 ? -11.875 1.806 7.512 1 75.75 22 SER B O 1
ATOM 792 N N . GLN B 1 23 ? -11.836 -0.51 7.273 1 66.69 23 GLN B N 1
ATOM 793 C CA . GLN B 1 23 ? -10.984 -0.465 6.09 1 66.69 23 GLN B CA 1
ATOM 794 C C . GLN B 1 23 ? -11.664 0.279 4.945 1 66.69 23 GLN B C 1
ATOM 796 O O . GLN B 1 23 ? -12.844 0.05 4.668 1 66.69 23 GLN B O 1
ATOM 801 N N . GLY B 1 24 ? -11.008 1.147 4.297 1 74.19 24 GLY B N 1
ATOM 802 C CA . GLY B 1 24 ? -11.562 1.92 3.197 1 74.19 24 GLY B CA 1
ATOM 803 C C . GLY B 1 24 ? -12.031 3.301 3.613 1 74.19 24 GLY B C 1
ATOM 804 O O . GLY B 1 24 ? -12.195 4.188 2.771 1 74.19 24 GLY B O 1
ATOM 805 N N . GLU B 1 25 ? -12.352 3.293 4.93 1 80.81 25 GLU B N 1
ATOM 806 C CA . GLU B 1 25 ? -12.883 4.57 5.391 1 80.81 25 GLU B CA 1
ATOM 807 C C . GLU B 1 25 ? -11.859 5.32 6.238 1 80.81 25 GLU B C 1
ATOM 809 O O . GLU B 1 25 ? -12.086 6.473 6.621 1 80.81 25 GLU B O 1
ATOM 814 N N . ARG B 1 26 ? -10.75 4.738 6.398 1 89.94 26 ARG B N 1
ATOM 815 C CA . ARG B 1 26 ? -9.781 5.34 7.305 1 89.94 26 ARG B CA 1
ATOM 816 C C . ARG B 1 26 ? -9.055 6.504 6.637 1 89.94 26 ARG B C 1
ATOM 818 O O . ARG B 1 26 ? -8.766 6.461 5.441 1 89.94 26 ARG B O 1
ATOM 825 N N . THR B 1 27 ? -8.75 7.555 7.461 1 96.06 27 THR B N 1
ATOM 826 C CA . THR B 1 27 ? -7.992 8.711 6.988 1 96.06 27 THR B CA 1
ATOM 827 C C . THR B 1 27 ? -6.84 9.023 7.941 1 96.06 27 THR B C 1
ATOM 829 O O . THR B 1 27 ? -6.91 8.719 9.133 1 96.06 27 THR B O 1
ATOM 832 N N . LEU B 1 28 ? -5.844 9.562 7.367 1 97.12 28 LEU B N 1
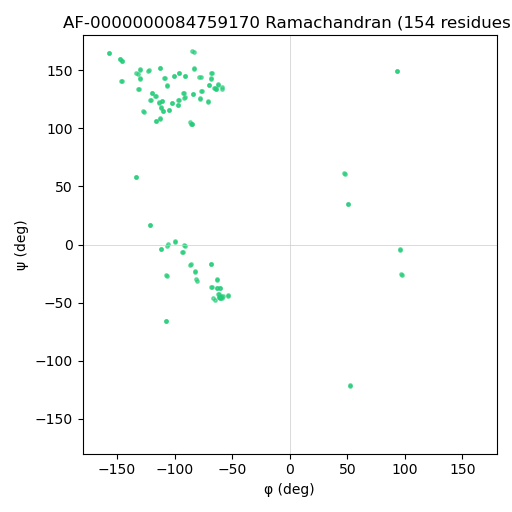ATOM 833 C CA . LEU B 1 28 ? -4.668 10.016 8.102 1 97.12 28 LEU B CA 1
ATOM 834 C C . LEU B 1 28 ? -4.535 11.531 8.031 1 97.12 28 LEU B C 1
ATOM 836 O O . LEU B 1 28 ? -4.477 12.102 6.941 1 97.12 28 LEU B O 1
ATOM 840 N N . SER B 1 29 ? -4.52 12.133 9.164 1 98 29 SER B N 1
ATOM 841 C CA . SER B 1 29 ? -4.285 13.57 9.227 1 98 29 SER B CA 1
ATOM 842 C C . SER B 1 29 ? -2.82 13.875 9.516 1 98 29 SER B C 1
ATOM 844 O O . SER B 1 29 ? -2.26 13.383 10.5 1 98 29 SER B O 1
ATOM 846 N N . ILE B 1 30 ? -2.168 14.664 8.664 1 98.44 30 ILE B N 1
ATOM 847 C CA . ILE B 1 30 ? -0.765 15.039 8.797 1 98.44 30 ILE B CA 1
ATOM 848 C C . ILE B 1 30 ? -0.65 16.547 9 1 98.44 30 ILE B C 1
ATOM 850 O O . ILE B 1 30 ? -0.833 17.328 8.062 1 98.44 30 ILE B O 1
ATOM 854 N N . PRO B 1 31 ? -0.344 16.969 10.219 1 98.31 31 PRO B N 1
ATOM 855 C CA . PRO B 1 31 ? -0.25 18.406 10.477 1 98.31 31 PRO B CA 1
ATOM 856 C C . PRO B 1 31 ? 0.899 19.078 9.719 1 98.31 31 PRO B C 1
ATOM 858 O O . PRO B 1 31 ? 2.025 18.578 9.742 1 98.31 31 PRO B O 1
ATOM 861 N N . CYS B 1 32 ? 0.629 20.234 9.109 1 98.25 32 CYS B N 1
ATOM 862 C CA . CYS B 1 32 ? 1.601 20.922 8.273 1 98.25 32 CYS B CA 1
ATOM 863 C C . CYS B 1 32 ? 2.582 21.719 9.125 1 98.25 32 CYS B C 1
ATOM 865 O O . CYS B 1 32 ? 3.738 21.906 8.742 1 98.25 32 CYS B O 1
ATOM 867 N N . LYS B 1 33 ? 2.201 22.188 10.172 1 97.81 33 LYS B N 1
ATOM 868 C CA . LYS B 1 33 ? 3.047 23 11.031 1 97.81 33 LYS B CA 1
ATOM 869 C C . LYS B 1 33 ? 4.301 22.234 11.453 1 97.81 33 LYS B C 1
ATOM 871 O O . LYS B 1 33 ? 5.402 22.797 11.453 1 97.81 33 LYS B O 1
ATOM 876 N N . SER B 1 34 ? 4.203 20.969 11.852 1 97.06 34 SER B N 1
ATOM 877 C CA . SER B 1 34 ? 5.32 20.156 12.32 1 97.06 34 SER B CA 1
ATOM 878 C C . SER B 1 34 ? 6.043 19.484 11.156 1 97.06 34 SER B C 1
ATOM 880 O O . SER B 1 34 ? 7.188 19.047 11.289 1 97.06 34 SER B O 1
ATOM 882 N N . ASP B 1 35 ? 5.414 19.422 9.977 1 97.62 35 ASP B N 1
ATOM 883 C CA . ASP B 1 35 ? 5.984 18.75 8.82 1 97.62 35 ASP B CA 1
ATOM 884 C C . ASP B 1 35 ? 5.859 19.594 7.559 1 97.62 35 ASP B C 1
ATOM 886 O O . ASP B 1 35 ? 5.285 19.156 6.562 1 97.62 35 ASP B O 1
ATOM 890 N N . PRO B 1 36 ? 6.402 20.781 7.574 1 97.56 36 PRO B N 1
ATOM 891 C CA . PRO B 1 36 ? 6.18 21.719 6.48 1 97.56 36 PRO B CA 1
ATOM 892 C C . PRO B 1 36 ? 6.738 21.219 5.148 1 97.56 36 PRO B C 1
ATOM 894 O O . PRO B 1 36 ? 6.129 21.438 4.098 1 97.56 36 PRO B O 1
ATOM 897 N N . ASP B 1 37 ? 7.887 20.547 5.09 1 97.69 37 ASP B N 1
ATOM 898 C CA . ASP B 1 37 ? 8.477 20.031 3.854 1 97.69 37 ASP B CA 1
ATOM 899 C C . ASP B 1 37 ? 7.602 18.953 3.227 1 97.69 37 ASP B C 1
ATOM 901 O O . ASP B 1 37 ? 7.402 18.938 2.01 1 97.69 37 ASP B O 1
ATOM 905 N N . LEU B 1 38 ? 7.176 18.031 4.027 1 98.25 38 LEU B N 1
ATOM 906 C CA . LEU B 1 38 ? 6.258 17.016 3.525 1 98.25 38 LEU B CA 1
ATOM 907 C C . LEU B 1 38 ? 4.98 17.656 2.988 1 98.25 38 LEU B C 1
ATOM 909 O O . LEU B 1 38 ? 4.48 17.266 1.933 1 98.25 38 LEU B O 1
ATOM 913 N N . CYS B 1 39 ? 4.434 18.578 3.744 1 98.12 39 CYS B N 1
ATOM 914 C CA . CYS B 1 39 ? 3.227 19.266 3.326 1 98.12 39 CYS B CA 1
ATOM 915 C C . CYS B 1 39 ? 3.398 19.875 1.938 1 98.12 39 CYS B C 1
ATOM 917 O O . CYS B 1 39 ? 2.518 19.75 1.087 1 98.12 39 CYS B O 1
ATOM 919 N N . MET B 1 40 ? 4.504 20.5 1.687 1 97.81 40 MET B N 1
ATOM 920 C CA . MET B 1 40 ? 4.785 21.062 0.375 1 97.81 40 MET B CA 1
ATOM 921 C C . MET B 1 40 ? 4.793 19.984 -0.703 1 97.81 40 MET B C 1
ATOM 923 O O . MET B 1 40 ? 4.254 20.188 -1.792 1 97.81 40 MET B O 1
ATOM 927 N N . GLN B 1 41 ? 5.441 18.906 -0.417 1 97.62 41 GLN B N 1
ATOM 928 C CA . GLN B 1 41 ? 5.496 17.797 -1.371 1 97.62 41 GLN B CA 1
ATOM 929 C C . GLN B 1 41 ? 4.098 17.266 -1.675 1 97.62 41 GLN B C 1
ATOM 931 O O . GLN B 1 41 ? 3.746 17.062 -2.838 1 97.62 41 GLN B O 1
ATOM 936 N N . LEU B 1 42 ? 3.318 17.078 -0.649 1 97.81 42 LEU B N 1
ATOM 937 C CA . LEU B 1 42 ? 1.952 16.594 -0.823 1 97.81 42 LEU B CA 1
ATOM 938 C C . LEU B 1 42 ? 1.135 17.562 -1.666 1 97.81 42 LEU B C 1
ATOM 940 O O . LEU B 1 42 ? 0.293 17.141 -2.465 1 97.81 42 LEU B O 1
ATOM 944 N N . ASP B 1 43 ? 1.343 18.812 -1.502 1 97.12 43 ASP B N 1
ATOM 945 C CA . ASP B 1 43 ? 0.637 19.844 -2.256 1 97.12 43 ASP B CA 1
ATOM 946 C C . ASP B 1 43 ? 0.942 19.75 -3.748 1 97.12 43 ASP B C 1
ATOM 948 O O . ASP B 1 43 ? 0.093 20.062 -4.582 1 97.12 43 ASP B O 1
ATOM 952 N N . ALA B 1 44 ? 2.115 19.281 -4.094 1 97.44 44 ALA B N 1
ATOM 953 C CA . ALA B 1 44 ? 2.564 19.219 -5.48 1 97.44 44 ALA B CA 1
ATOM 954 C C . ALA B 1 44 ? 2.02 17.969 -6.18 1 97.44 44 ALA B C 1
ATOM 956 O O . ALA B 1 44 ? 1.991 17.906 -7.41 1 97.44 44 ALA B O 1
ATOM 957 N N . TRP B 1 45 ? 1.684 16.969 -5.48 1 96.44 45 TRP B N 1
ATOM 958 C CA . TRP B 1 45 ? 1.2 15.719 -6.066 1 96.44 45 TRP B CA 1
ATOM 959 C C . TRP B 1 45 ? -0.29 15.805 -6.379 1 96.44 45 TRP B C 1
ATOM 961 O O . TRP B 1 45 ? -1.033 16.516 -5.699 1 96.44 45 TRP B O 1
ATOM 971 N N . ASP B 1 46 ? -0.737 15.031 -7.395 1 96.25 46 ASP B N 1
ATOM 972 C CA . ASP B 1 46 ? -2.164 14.969 -7.699 1 96.25 46 ASP B CA 1
ATOM 973 C C . ASP B 1 46 ? -2.865 13.93 -6.824 1 96.25 46 ASP B C 1
ATOM 975 O O . ASP B 1 46 ? -2.211 13.102 -6.195 1 96.25 46 ASP B O 1
ATOM 979 N N . ALA B 1 47 ? -4.199 13.953 -6.781 1 96.06 47 ALA B N 1
ATOM 980 C CA . ALA B 1 47 ? -5.008 13.102 -5.91 1 96.06 47 ALA B CA 1
ATOM 981 C C . ALA B 1 47 ? -4.918 11.641 -6.34 1 96.06 47 ALA B C 1
ATOM 983 O O . ALA B 1 47 ? -5.277 10.742 -5.574 1 96.06 47 ALA B O 1
ATOM 984 N N . GLU B 1 48 ? -4.469 11.391 -7.504 1 95.88 48 GLU B N 1
ATOM 985 C CA . GLU B 1 48 ? -4.41 10.023 -8.016 1 95.88 48 GLU B CA 1
ATOM 986 C C . GLU B 1 48 ? -3.045 9.391 -7.75 1 95.88 48 GLU B C 1
ATOM 988 O O . GLU B 1 48 ? -2.855 8.195 -7.973 1 95.88 48 GLU B O 1
ATOM 993 N N . THR B 1 49 ? -2.15 10.195 -7.258 1 97 49 THR B N 1
ATOM 994 C CA . THR B 1 49 ? -0.808 9.703 -6.973 1 97 49 THR B CA 1
ATOM 995 C C . THR B 1 49 ? -0.821 8.766 -5.766 1 97 49 THR B C 1
ATOM 997 O O . THR B 1 49 ? -1.274 9.148 -4.684 1 97 49 THR B O 1
ATOM 1000 N N . SER B 1 50 ? -0.347 7.535 -5.961 1 97.44 50 SER B N 1
ATOM 1001 C CA . SER B 1 50 ? -0.178 6.609 -4.848 1 97.44 50 SER B CA 1
ATOM 1002 C C . SER B 1 50 ? 1.073 6.934 -4.039 1 97.44 50 SER B C 1
ATOM 1004 O O . SER B 1 50 ? 2.178 6.98 -4.586 1 97.44 50 SER B O 1
ATOM 1006 N N . VAL B 1 51 ? 0.907 7.109 -2.768 1 97.69 51 VAL B N 1
ATOM 1007 C CA . VAL B 1 51 ? 2.002 7.48 -1.879 1 97.69 51 VAL B CA 1
ATOM 1008 C C . VAL B 1 51 ? 2.305 6.332 -0.922 1 97.69 51 VAL B C 1
ATOM 1010 O O . VAL B 1 51 ? 1.554 6.09 0.025 1 97.69 51 VAL B O 1
ATOM 1013 N N . PRO B 1 52 ? 3.41 5.633 -1.06 1 98.06 52 PRO B N 1
ATOM 1014 C CA . PRO B 1 52 ? 3.758 4.562 -0.12 1 98.06 52 PRO B CA 1
ATOM 1015 C C . PRO B 1 52 ? 4.148 5.094 1.259 1 98.06 52 PRO B C 1
ATOM 1017 O O . PRO B 1 52 ? 4.84 6.109 1.36 1 98.06 52 PRO B O 1
ATOM 1020 N N . ALA B 1 53 ? 3.639 4.414 2.242 1 98.31 53 ALA B N 1
ATOM 1021 C CA . ALA B 1 53 ? 3.912 4.812 3.621 1 98.31 53 ALA B CA 1
ATOM 1022 C C . ALA B 1 53 ? 4.004 3.596 4.535 1 98.31 53 ALA B C 1
ATOM 1024 O O . ALA B 1 53 ? 3.57 2.502 4.168 1 98.31 53 ALA B O 1
ATOM 1025 N N . ILE B 1 54 ? 4.676 3.783 5.648 1 98.06 54 ILE B N 1
ATOM 1026 C CA . ILE B 1 54 ? 4.668 2.816 6.742 1 98.06 54 ILE B CA 1
ATOM 1027 C C . ILE B 1 54 ? 3.939 3.406 7.945 1 98.06 54 ILE B C 1
ATOM 1029 O O . ILE B 1 54 ? 4.312 4.469 8.445 1 98.06 54 ILE B O 1
ATOM 1033 N N . LEU B 1 55 ? 2.818 2.779 8.375 1 96.38 55 LEU B N 1
ATOM 1034 C CA . LEU B 1 55 ? 2.049 3.156 9.555 1 96.38 55 LEU B CA 1
ATOM 1035 C C . LEU B 1 55 ? 2.195 2.111 10.656 1 96.38 55 LEU B C 1
ATOM 1037 O O . LEU B 1 55 ? 1.743 0.975 10.508 1 96.38 55 LEU B O 1
ATOM 1041 N N . ASN B 1 56 ? 2.832 2.512 11.805 1 94.12 56 ASN B N 1
ATOM 1042 C CA . ASN B 1 56 ? 3.053 1.59 12.914 1 94.12 56 ASN B CA 1
ATOM 1043 C C . ASN B 1 56 ? 3.686 0.285 12.445 1 94.12 56 ASN B C 1
ATOM 1045 O O . ASN B 1 56 ? 3.242 -0.799 12.828 1 94.12 56 ASN B O 1
ATOM 1049 N N . GLY B 1 57 ? 4.52 0.337 11.492 1 94.69 57 GLY B N 1
ATOM 1050 C CA . GLY B 1 57 ? 5.305 -0.809 11.062 1 94.69 57 GLY B CA 1
ATOM 1051 C C . GLY B 1 57 ? 4.676 -1.552 9.898 1 94.69 57 GLY B C 1
ATOM 1052 O O . GLY B 1 57 ? 5.273 -2.488 9.359 1 94.69 57 GLY B O 1
ATOM 1053 N N . GLU B 1 58 ? 3.52 -1.163 9.469 1 95.06 58 GLU B N 1
ATOM 1054 C CA . GLU B 1 58 ? 2.826 -1.827 8.375 1 95.06 58 GLU B CA 1
ATOM 1055 C C . GLU B 1 58 ? 2.861 -0.979 7.105 1 95.06 58 GLU B C 1
ATOM 1057 O O . GLU B 1 58 ? 2.648 0.233 7.156 1 95.06 58 GLU B O 1
ATOM 1062 N N . HIS B 1 59 ? 3.123 -1.656 5.988 1 97.38 59 HIS B N 1
ATOM 1063 C CA . HIS B 1 59 ? 3.096 -0.932 4.723 1 97.38 59 HIS B CA 1
ATOM 1064 C C . HIS B 1 59 ? 1.678 -0.491 4.371 1 97.38 59 HIS B C 1
ATOM 1066 O O . HIS B 1 59 ? 0.718 -1.231 4.598 1 97.38 59 HIS B O 1
ATOM 1072 N N . SER B 1 60 ? 1.588 0.705 3.789 1 96.31 60 SER B N 1
ATOM 1073 C CA . SER B 1 60 ? 0.321 1.293 3.369 1 96.31 60 SER B CA 1
ATOM 1074 C C . SER B 1 60 ? 0.497 2.152 2.121 1 96.31 60 SER B C 1
ATOM 1076 O O . SER B 1 60 ? 1.621 2.502 1.755 1 96.31 60 SER B O 1
ATOM 1078 N N . VAL B 1 61 ? -0.614 2.354 1.466 1 96.5 61 VAL B N 1
ATOM 1079 C CA . VAL B 1 61 ? -0.642 3.32 0.374 1 96.5 61 VAL B CA 1
ATOM 1080 C C . VAL B 1 61 ? -1.648 4.426 0.688 1 96.5 61 VAL B C 1
ATOM 1082 O O . VAL B 1 61 ? -2.789 4.145 1.067 1 96.5 61 VAL B O 1
ATOM 1085 N N . LEU B 1 62 ? -1.167 5.633 0.537 1 97.06 62 LEU B N 1
ATOM 1086 C CA . LEU B 1 62 ? -1.986 6.805 0.838 1 97.06 62 LEU B CA 1
ATOM 1087 C C . LEU B 1 62 ? -2.309 7.582 -0.432 1 97.06 62 LEU B C 1
ATOM 1089 O O . LEU B 1 62 ? -1.533 7.562 -1.391 1 97.06 62 LEU B O 1
ATOM 1093 N N . TYR B 1 63 ? -3.457 8.258 -0.392 1 96.88 63 TYR B N 1
ATOM 1094 C CA . TYR B 1 63 ? -3.867 9.242 -1.387 1 96.88 63 TYR B CA 1
ATOM 1095 C C . TYR B 1 63 ? -4.312 10.539 -0.72 1 96.88 63 TYR B C 1
ATOM 1097 O O . TYR B 1 63 ? -4.965 10.516 0.324 1 96.88 63 TYR B O 1
ATOM 1105 N N . ARG B 1 64 ? -3.941 11.516 -1.42 1 97.31 64 ARG B N 1
ATOM 1106 C CA . ARG B 1 64 ? -4.445 12.797 -0.923 1 97.31 64 ARG B CA 1
ATOM 1107 C C . ARG B 1 64 ? -5.965 12.852 -1.009 1 97.31 64 ARG B C 1
ATOM 1109 O O . ARG B 1 64 ? -6.551 12.477 -2.025 1 97.31 64 ARG B O 1
ATOM 1116 N N . LYS B 1 65 ? -6.535 13.289 0.037 1 97.12 65 LYS B N 1
ATOM 1117 C CA . LYS B 1 65 ? -7.98 13.484 0.028 1 97.12 65 LYS B CA 1
ATOM 1118 C C . LYS B 1 65 ? -8.336 14.969 -0.006 1 97.12 65 LYS B C 1
ATOM 1120 O O . LYS B 1 65 ? -8.883 15.461 -0.995 1 97.12 65 LYS B O 1
ATOM 1125 N N . HIS B 1 66 ? -8 15.734 1.099 1 98.06 66 HIS B N 1
ATOM 1126 C CA . HIS B 1 66 ? -8.227 17.172 1.128 1 98.06 66 HIS B CA 1
ATOM 1127 C C . HIS B 1 66 ? -7.309 17.859 2.141 1 98.06 66 HIS B C 1
ATOM 1129 O O . HIS B 1 66 ? -6.684 17.188 2.965 1 98.06 66 HIS B O 1
ATOM 1135 N N . TYR B 1 67 ? -7.242 19.203 1.968 1 98.25 67 TYR B N 1
ATOM 1136 C CA . TYR B 1 67 ? -6.535 20 2.957 1 98.25 67 TYR B CA 1
ATOM 1137 C C . TYR B 1 67 ? -7.504 20.594 3.979 1 98.25 67 TYR B C 1
ATOM 1139 O O . TYR B 1 67 ? -8.484 21.234 3.611 1 98.25 67 TYR B O 1
ATOM 1147 N N . ASP B 1 68 ? -7.285 20.234 5.258 1 98.38 68 ASP B N 1
ATOM 1148 C CA . ASP B 1 68 ? -8.094 20.781 6.336 1 98.38 68 ASP B CA 1
ATOM 1149 C C . ASP B 1 68 ? -7.535 22.125 6.816 1 98.38 68 ASP B C 1
ATOM 1151 O O . ASP B 1 68 ? -6.594 22.156 7.613 1 98.38 68 ASP B O 1
ATOM 1155 N N . ARG B 1 69 ? -8.156 23.156 6.445 1 98.06 69 ARG B N 1
ATOM 1156 C CA . ARG B 1 69 ? -7.664 24.5 6.734 1 98.06 69 ARG B CA 1
ATOM 1157 C C . ARG B 1 69 ? -7.734 24.812 8.227 1 98.06 69 ARG B C 1
ATOM 1159 O O . ARG B 1 69 ? -6.855 25.469 8.773 1 98.06 69 ARG B O 1
ATOM 1166 N N . GLN B 1 70 ? -8.742 24.344 8.852 1 97.81 70 GLN B N 1
ATOM 1167 C CA . GLN B 1 70 ? -8.953 24.625 10.266 1 97.81 70 GLN B CA 1
ATOM 1168 C C . GLN B 1 70 ? -7.801 24.078 11.109 1 97.81 70 GLN B C 1
ATOM 1170 O O . GLN B 1 70 ? -7.281 24.781 11.984 1 97.81 70 GLN B O 1
ATOM 1175 N N . SER B 1 71 ? -7.348 22.859 10.789 1 97.5 71 SER B N 1
ATOM 1176 C CA . SER B 1 71 ? -6.273 22.234 11.562 1 97.5 71 SER B CA 1
ATOM 1177 C C . SER B 1 71 ? -4.93 22.375 10.852 1 97.5 71 SER B C 1
ATOM 1179 O O . SER B 1 71 ? -3.902 21.922 11.359 1 97.5 71 SER B O 1
ATOM 1181 N N . ASP B 1 72 ? -4.969 23.062 9.742 1 98.25 72 ASP B N 1
ATOM 1182 C CA . ASP B 1 72 ? -3.762 23.188 8.93 1 98.25 72 ASP B CA 1
ATOM 1183 C C . ASP B 1 72 ? -3.078 21.828 8.75 1 98.25 72 ASP B C 1
ATOM 1185 O O . ASP B 1 72 ? -1.91 21.656 9.109 1 98.25 72 ASP B O 1
ATOM 1189 N N . ALA B 1 73 ? -3.832 20.906 8.109 1 98.56 73 ALA B N 1
ATOM 1190 C CA . ALA B 1 73 ? -3.352 19.531 7.973 1 98.56 73 ALA B CA 1
ATOM 1191 C C . ALA B 1 73 ? -3.812 18.906 6.656 1 98.56 73 ALA B C 1
ATOM 1193 O O . ALA B 1 73 ? -4.918 19.188 6.184 1 98.56 73 ALA B O 1
ATOM 1194 N N . TRP B 1 74 ? -2.91 18.125 6.012 1 98.44 74 TRP B N 1
ATOM 1195 C CA . TRP B 1 74 ? -3.361 17.281 4.918 1 98.44 74 TRP B CA 1
ATOM 1196 C C . TRP B 1 74 ? -4.086 16.047 5.453 1 98.44 74 TRP B C 1
ATOM 1198 O O . TRP B 1 74 ? -3.615 15.398 6.391 1 98.44 74 TRP B O 1
ATOM 1208 N N . VAL B 1 75 ? -5.273 15.781 4.855 1 98.12 75 VAL B N 1
ATOM 1209 C CA . VAL B 1 75 ? -6.008 14.547 5.121 1 98.12 75 VAL B CA 1
ATOM 1210 C C . VAL B 1 75 ? -5.812 13.57 3.969 1 98.12 75 VAL B C 1
ATOM 1212 O O . VAL B 1 75 ? -6.129 13.883 2.818 1 98.12 75 VAL B O 1
ATOM 1215 N N . MET B 1 76 ? -5.285 12.422 4.332 1 97.88 76 MET B N 1
ATOM 1216 C CA . MET B 1 76 ? -5.004 11.367 3.365 1 97.88 76 MET B CA 1
ATOM 1217 C C . MET B 1 76 ? -5.973 10.203 3.533 1 97.88 76 MET B C 1
ATOM 1219 O O . MET B 1 76 ? -6.301 9.82 4.656 1 97.88 76 MET B O 1
ATOM 1223 N N . ARG B 1 77 ? -6.363 9.602 2.416 1 95.94 77 ARG B N 1
ATOM 1224 C CA . ARG B 1 77 ? -7.102 8.344 2.508 1 95.94 77 ARG B CA 1
ATOM 1225 C C . ARG B 1 77 ? -6.172 7.148 2.34 1 95.94 77 ARG B C 1
ATOM 1227 O O . ARG B 1 77 ? -5.137 7.246 1.677 1 95.94 77 ARG B O 1
ATOM 1234 N N . LEU B 1 78 ? -6.539 6.125 3.01 1 92.94 78 LEU B N 1
ATOM 1235 C CA . LEU B 1 78 ? -5.797 4.875 2.865 1 92.94 78 LEU B CA 1
ATOM 1236 C C . LEU B 1 78 ? -6.398 4.016 1.759 1 92.94 78 LEU B C 1
ATOM 1238 O O . LEU B 1 78 ? -7.621 3.971 1.593 1 92.94 78 LEU B O 1
ATOM 1242 N N . ALA B 1 79 ? -5.484 3.332 1.081 1 86.88 79 ALA B N 1
ATOM 1243 C CA . ALA B 1 79 ? -5.969 2.42 0.048 1 86.88 79 ALA B CA 1
ATOM 1244 C C . ALA B 1 79 ? -6.734 1.251 0.664 1 86.88 79 ALA B C 1
ATOM 1246 O O . ALA B 1 79 ? -6.496 0.885 1.817 1 86.88 79 ALA B O 1
#

Sequence (158 aa):
MSKTNVRIGAFEIDDAELHGESQGERTLSIPCKSDPDLCMQLDAWDAETSVPAILNGEHSVLYRKHYDRQSDAWVMRLAMSKTNVRIGAFEIDDAELHGESQGERTLSIPCKSDPDLCMQLDAWDAETSVPAILNGEHSVLYRKHYDRQSDAWVMRLA

Organism: Klebsiella aerogenes (strain ATCC 13048 / DSM 30053 / CCUG 1429 / JCM 1235 / KCTC 2190 / NBRC 13534 / NCIMB 10102 / NCTC 10006 / CDC 819-56) (NCBI:txid1028307)

Nearest PDB structures (foldseek):
  8vva-assembly1_B  TM=9.342E-01  e=5.663E-11  Klebsiella pneumoniae
  4rt0-assembly1_A  TM=5.218E-01  e=6.161E-01  Pseudomonas aeruginosa PAO1
  4rt1-assembly1_A  TM=4.754E-01  e=5.527E-01  Pseudomonas aeruginosa PAO1
  3r5l-assembly1_A  TM=5.326E-01  e=3.914E+00  Mycobacterium tuberculosis
  8vva-assembly1_B  TM=9.342E-01  e=6.560E-11  Klebsiella pneumoniae

Solvent-accessible surface area (backbone atoms only — not comparable to full-atom values): 8601 Å² total; per-residue (Å²): 131,50,68,36,46,35,34,45,85,89,43,78,40,75,76,23,33,52,40,70,89,48,91,71,62,26,34,39,36,40,49,26,85,88,35,52,69,59,44,53,54,57,69,72,51,59,60,83,45,60,40,62,32,33,50,77,85,36,58,40,29,34,25,58,68,50,74,39,72,90,72,42,21,45,32,27,33,43,79,132,51,67,36,47,35,34,45,86,91,44,77,39,75,75,24,34,53,40,71,90,49,89,70,61,26,32,38,36,40,47,26,86,89,35,51,68,58,45,54,53,57,68,71,51,59,62,81,47,60,40,63,31,33,50,77,85,34,60,41,29,34,25,58,67,50,74,40,73,90,73,42,22,46,32,26,32,43,79